Protein AF-A0A3C2DYD4-F1 (afdb_monomer_lite)

pLDDT: mean 78.34, std 12.44, range [38.0, 91.38]

Sequence (133 aa):
DHPLFLRLALRGGIAKLNHLLCLGPAGDPNRLTTNKVQVMHDTTLALARLLQQNPELPRRYHRAVTRTIADRANKWARRELGRVSPLDPCFLVNAMAKLPGLCLSPEFLGRRCRIFLENAQVRLVQDQSPSPG

Secondary structure (DSSP, 8-state):
-HHHHHHHHHHSPPPP---------TT-TT-TTT-HHHHHHHHHHHHHHHHHH-TTS-HHHHHHHHHHHHHHHHHHHHHHS----TTSHHHHHHHHHHSTT----HHHHHHHGGGGGTTS--------PPP--

Structure (mmCIF, N/CA/C/O backbone):
data_AF-A0A3C2DYD4-F1
#
_entry.id   AF-A0A3C2DYD4-F1
#
loop_
_atom_site.group_PDB
_atom_site.id
_atom_site.type_symbol
_atom_site.label_atom_id
_atom_site.label_alt_id
_atom_site.label_comp_id
_atom_site.label_asym_id
_atom_site.label_entity_id
_atom_site.label_seq_id
_atom_site.pdbx_PDB_ins_code
_atom_site.Cartn_x
_atom_site.Cartn_y
_atom_site.Cartn_z
_atom_site.occupancy
_atom_site.B_iso_or_equiv
_atom_site.auth_seq_id
_atom_site.auth_comp_id
_atom_site.auth_asym_id
_atom_site.auth_atom_id
_atom_site.pdbx_PDB_model_num
ATOM 1 N N . ASP A 1 1 ? -13.159 -3.720 -9.840 1.00 51.94 1 ASP A N 1
ATOM 2 C CA . ASP A 1 1 ? -13.446 -4.876 -8.950 1.00 51.94 1 ASP A CA 1
ATOM 3 C C . ASP A 1 1 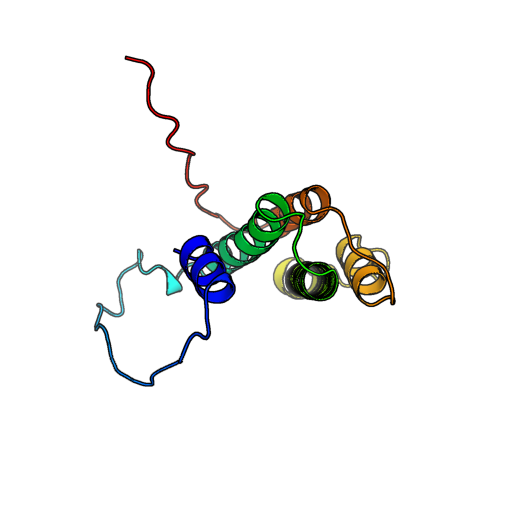? -12.806 -4.823 -7.566 1.00 51.94 1 ASP A C 1
ATOM 5 O O . ASP A 1 1 ? -13.502 -5.040 -6.586 1.00 51.94 1 ASP A O 1
ATOM 9 N N . HIS A 1 2 ? -11.521 -4.488 -7.425 1.00 57.66 2 HIS A N 1
ATOM 10 C CA . HIS A 1 2 ? -10.847 -4.372 -6.117 1.00 57.66 2 HIS A CA 1
ATOM 11 C C . HIS A 1 2 ? -11.588 -3.588 -5.010 1.00 57.66 2 HIS A C 1
ATOM 13 O O . HIS A 1 2 ? -11.633 -4.081 -3.880 1.00 57.66 2 HIS A O 1
ATOM 19 N N . PRO A 1 3 ? -12.216 -2.424 -5.278 1.00 62.38 3 PRO A N 1
ATOM 20 C CA . PRO A 1 3 ? -12.983 -1.719 -4.249 1.00 62.38 3 PRO A CA 1
ATOM 21 C C . PRO A 1 3 ? -14.252 -2.465 -3.793 1.00 62.38 3 PRO A C 1
ATOM 23 O O . PRO A 1 3 ? -14.700 -2.244 -2.670 1.00 62.38 3 PRO A O 1
ATOM 26 N N . LEU A 1 4 ? -14.818 -3.372 -4.601 1.00 68.38 4 LEU A N 1
ATOM 27 C CA . LEU A 1 4 ? -16.020 -4.134 -4.238 1.00 68.38 4 LEU A CA 1
ATOM 28 C C . LEU A 1 4 ? -15.716 -5.173 -3.151 1.00 68.38 4 LEU A C 1
ATOM 30 O O . LEU A 1 4 ? -16.409 -5.217 -2.138 1.00 68.38 4 LEU A O 1
ATOM 34 N N . PHE A 1 5 ? -14.647 -5.958 -3.316 1.00 74.62 5 PHE A N 1
ATOM 35 C CA . PHE A 1 5 ? -14.255 -6.976 -2.333 1.00 74.62 5 PHE A CA 1
ATOM 36 C C . PHE A 1 5 ? -13.919 -6.374 -0.970 1.00 74.62 5 PHE A C 1
ATOM 38 O O . PHE A 1 5 ? -14.283 -6.937 0.057 1.00 74.62 5 PHE A O 1
ATOM 45 N N . LEU A 1 6 ? -13.268 -5.208 -0.948 1.00 75.75 6 LEU A N 1
ATOM 46 C CA . LEU A 1 6 ? -12.948 -4.514 0.300 1.00 75.75 6 LEU A CA 1
ATOM 47 C C . LEU A 1 6 ? -14.211 -4.025 1.019 1.00 75.75 6 LEU A C 1
ATOM 49 O O . LEU A 1 6 ? -14.324 -4.186 2.231 1.00 75.75 6 LEU A O 1
ATOM 53 N N . ARG A 1 7 ? -15.190 -3.490 0.280 1.00 76.44 7 ARG A N 1
ATOM 54 C CA . ARG A 1 7 ? -16.484 -3.085 0.851 1.00 76.44 7 ARG A CA 1
ATOM 55 C C . ARG A 1 7 ? -17.294 -4.281 1.352 1.00 76.44 7 ARG A C 1
ATOM 57 O O . ARG A 1 7 ? -17.941 -4.176 2.389 1.00 76.44 7 ARG A O 1
ATOM 64 N N . LEU A 1 8 ? -17.240 -5.414 0.651 1.00 78.62 8 LEU A N 1
ATOM 65 C CA . LEU A 1 8 ? -17.865 -6.662 1.100 1.00 78.62 8 LEU A CA 1
ATOM 66 C C . LEU A 1 8 ? -17.192 -7.207 2.366 1.00 78.62 8 LEU A C 1
ATOM 68 O O . LEU A 1 8 ? -17.893 -7.601 3.292 1.00 78.62 8 LEU A O 1
ATOM 72 N N . ALA A 1 9 ? -15.861 -7.141 2.456 1.00 80.12 9 ALA A N 1
ATOM 73 C CA . ALA A 1 9 ? -15.109 -7.563 3.640 1.00 80.12 9 ALA A CA 1
ATOM 74 C C . ALA A 1 9 ? -15.439 -6.730 4.890 1.00 80.12 9 ALA A C 1
ATOM 76 O O . ALA A 1 9 ? -15.362 -7.235 6.006 1.00 80.12 9 ALA A O 1
ATOM 77 N N . LEU A 1 10 ? -15.821 -5.459 4.721 1.00 79.38 10 LEU A N 1
ATOM 78 C CA . LEU A 1 10 ? -16.310 -4.634 5.830 1.00 79.38 10 LEU A CA 1
ATOM 79 C C . LEU A 1 10 ? -17.702 -5.057 6.321 1.00 79.38 10 LEU A C 1
ATOM 81 O O . LEU A 1 10 ? -18.043 -4.784 7.468 1.00 79.38 10 LEU A O 1
ATOM 85 N N . ARG A 1 11 ? -18.504 -5.712 5.473 1.00 81.94 11 ARG A N 1
ATOM 86 C CA . ARG A 1 11 ? -19.870 -6.150 5.800 1.00 81.94 11 ARG A CA 1
ATOM 87 C C . ARG A 1 11 ? -19.946 -7.573 6.354 1.00 81.94 11 ARG A C 1
ATOM 89 O O . ARG A 1 11 ? -20.969 -7.927 6.929 1.00 81.94 11 ARG A O 1
ATOM 96 N N . GLY A 1 12 ? -18.904 -8.385 6.194 1.00 79.00 12 GLY A N 1
ATOM 97 C CA . GLY A 1 12 ? -18.897 -9.761 6.683 1.00 79.00 12 GLY A CA 1
ATOM 98 C C . GLY A 1 12 ? -17.646 -10.545 6.293 1.00 79.00 12 GLY A C 1
ATOM 99 O O . GLY A 1 12 ? -16.758 -10.047 5.602 1.00 79.00 12 GLY A O 1
ATOM 100 N N . GLY A 1 13 ? -17.575 -11.795 6.752 1.00 75.00 13 GLY A N 1
ATOM 101 C CA . GLY A 1 13 ? -16.487 -12.707 6.405 1.00 75.00 13 GLY A CA 1
ATOM 102 C C . GLY A 1 13 ? -16.548 -13.131 4.938 1.00 75.00 13 GLY A C 1
ATOM 103 O O . GLY A 1 13 ? -17.613 -13.460 4.422 1.00 75.00 13 GLY A O 1
ATOM 104 N N . ILE A 1 14 ? -15.396 -13.155 4.269 1.00 79.12 14 ILE A N 1
ATOM 105 C CA . ILE A 1 14 ? -15.265 -13.689 2.910 1.00 79.12 14 ILE A CA 1
ATOM 106 C C . ILE A 1 14 ? -14.659 -15.088 3.007 1.00 79.12 14 ILE A C 1
ATOM 108 O O . ILE A 1 14 ? -13.535 -15.247 3.483 1.00 79.12 14 ILE A O 1
ATOM 112 N N . ALA A 1 15 ? -15.387 -16.097 2.529 1.00 77.50 15 ALA A N 1
ATOM 113 C CA . ALA A 1 15 ? -14.865 -17.449 2.378 1.00 77.50 15 ALA A CA 1
ATOM 114 C C . ALA A 1 15 ? -14.164 -17.594 1.020 1.00 77.50 15 ALA A C 1
ATOM 116 O O . ALA A 1 15 ? -14.702 -17.206 -0.018 1.00 77.50 15 ALA A O 1
ATOM 117 N N . LYS A 1 16 ? -12.961 -18.174 1.017 1.00 78.00 16 LYS A N 1
ATOM 118 C CA . LYS A 1 16 ? -12.265 -18.559 -0.213 1.00 78.00 16 LYS A CA 1
ATOM 119 C C . LYS A 1 16 ? -12.595 -20.016 -0.525 1.00 78.00 16 LYS A C 1
ATOM 121 O O . LYS A 1 16 ? -12.256 -20.896 0.258 1.00 78.00 16 LYS A O 1
ATOM 126 N N . LEU A 1 17 ? -13.213 -20.258 -1.676 1.00 79.19 17 LEU A N 1
ATOM 127 C CA . LEU A 1 17 ? -13.516 -21.599 -2.170 1.00 79.19 17 LEU A CA 1
ATOM 128 C C . LEU A 1 17 ? -12.551 -21.961 -3.304 1.00 79.19 17 LEU A C 1
ATOM 130 O O . LEU A 1 17 ? -12.283 -21.138 -4.178 1.00 79.19 17 LEU A O 1
ATOM 134 N N . ASN A 1 18 ? -12.035 -23.191 -3.305 1.00 75.50 18 ASN A N 1
ATOM 135 C CA . ASN A 1 18 ? -11.158 -23.704 -4.363 1.00 75.50 18 ASN A CA 1
ATOM 136 C C . ASN A 1 18 ? -11.990 -24.328 -5.495 1.00 75.50 18 ASN A C 1
ATOM 138 O O . ASN A 1 18 ? -11.819 -25.498 -5.827 1.00 75.50 18 ASN A O 1
ATOM 142 N N . HIS A 1 19 ? -12.916 -23.559 -6.065 1.00 80.19 19 HIS A N 1
ATOM 143 C CA . HIS A 1 19 ? -13.705 -23.997 -7.214 1.00 80.19 19 HIS A CA 1
ATOM 144 C C . HIS A 1 19 ? -13.253 -23.272 -8.478 1.00 80.19 19 HIS A C 1
ATOM 146 O O . HIS A 1 19 ? -12.981 -22.071 -8.462 1.00 80.19 19 HIS A O 1
ATOM 152 N N . LEU A 1 20 ? -13.166 -24.016 -9.581 1.00 78.12 20 LEU A N 1
ATOM 153 C CA . LEU A 1 20 ? -12.921 -23.449 -10.899 1.00 78.12 20 LEU A CA 1
ATOM 154 C C . LEU A 1 20 ? -14.189 -22.707 -11.341 1.00 78.12 20 LEU A C 1
ATOM 156 O O . LEU A 1 20 ? -15.195 -23.337 -11.647 1.00 78.12 20 LEU A O 1
ATOM 160 N N . LEU A 1 21 ? -14.147 -21.375 -11.331 1.00 77.50 21 LEU A N 1
ATOM 161 C CA . LEU A 1 21 ? -15.308 -20.537 -11.660 1.00 77.50 21 LEU A CA 1
ATOM 162 C C . LEU A 1 21 ? -15.376 -20.173 -13.145 1.00 77.50 21 LEU A C 1
ATOM 164 O O . LEU A 1 21 ? -16.464 -20.035 -13.694 1.00 77.50 21 LEU A O 1
ATOM 168 N N . CYS A 1 22 ? -14.229 -20.000 -13.802 1.00 71.50 22 CYS A N 1
ATOM 169 C CA . CYS A 1 22 ? -14.174 -19.677 -15.222 1.00 71.50 22 CYS A CA 1
ATOM 170 C C . CYS A 1 22 ? -12.892 -20.200 -15.877 1.00 71.50 22 CYS A C 1
ATOM 172 O O . CYS A 1 22 ? -11.834 -20.294 -15.250 1.00 71.50 22 CYS A O 1
ATOM 174 N N . LEU A 1 23 ? -13.001 -20.517 -17.166 1.00 76.06 23 LEU A N 1
ATOM 175 C CA . LEU A 1 23 ? -11.885 -20.807 -18.058 1.00 76.06 23 LEU A CA 1
ATOM 176 C C . LEU A 1 23 ? -11.802 -19.673 -19.077 1.00 76.06 23 LEU A C 1
ATOM 178 O O . LEU A 1 23 ? -12.817 -19.244 -19.617 1.00 76.06 23 LEU A O 1
ATOM 182 N N . GLY A 1 24 ? -10.595 -19.179 -19.329 1.00 70.50 24 GLY A N 1
ATOM 183 C CA . GLY A 1 24 ? -10.349 -18.159 -20.345 1.00 70.50 24 GLY A CA 1
ATOM 184 C C . GLY A 1 24 ? -9.129 -18.523 -21.185 1.00 70.50 24 GLY A C 1
ATOM 185 O O . GLY A 1 24 ? -8.227 -19.186 -20.659 1.00 70.50 24 GLY A O 1
ATOM 186 N N . PRO A 1 25 ? -9.067 -18.088 -22.454 1.00 75.81 25 PRO A N 1
ATOM 187 C CA . PRO A 1 25 ? -7.967 -18.408 -23.360 1.00 75.81 25 PRO A CA 1
ATOM 188 C C . PRO A 1 25 ? -6.618 -17.957 -22.781 1.00 75.81 25 PRO A C 1
ATOM 190 O O . PRO A 1 25 ? -6.495 -16.877 -22.201 1.00 75.81 25 PRO A O 1
ATOM 193 N N . ALA A 1 26 ? -5.598 -18.812 -22.901 1.00 69.88 26 ALA A N 1
ATOM 194 C CA . ALA A 1 26 ? -4.283 -18.579 -22.297 1.00 69.88 26 ALA A CA 1
ATOM 195 C C . ALA A 1 26 ? -3.513 -17.418 -22.953 1.00 69.88 26 ALA A C 1
ATOM 197 O O . ALA A 1 26 ? -2.705 -16.777 -22.289 1.00 69.88 26 ALA A O 1
ATOM 198 N N . GLY A 1 27 ? -3.783 -17.151 -24.235 1.00 71.50 27 GLY A N 1
ATOM 199 C CA . GLY A 1 27 ? -3.080 -16.162 -25.051 1.00 71.50 27 GLY A CA 1
ATOM 200 C C . GLY A 1 27 ? -3.771 -14.807 -25.181 1.00 71.50 27 GLY A C 1
ATOM 201 O O . GLY A 1 27 ? -3.384 -14.048 -26.058 1.00 71.50 27 GLY A O 1
ATOM 202 N N . ASP A 1 28 ? -4.794 -14.499 -24.377 1.00 69.25 28 ASP A N 1
ATOM 203 C CA . ASP A 1 28 ? -5.474 -13.203 -24.478 1.00 69.25 28 ASP A CA 1
ATOM 204 C C . ASP A 1 28 ? -4.570 -12.068 -23.945 1.00 69.25 28 ASP A C 1
ATOM 206 O O . ASP A 1 28 ? -4.309 -12.006 -22.734 1.00 69.25 28 ASP A O 1
ATOM 210 N N . PRO A 1 29 ? -4.091 -11.150 -24.810 1.00 64.31 29 PRO A N 1
ATOM 211 C CA . PRO A 1 29 ? -3.242 -10.037 -24.391 1.00 64.31 29 PRO A CA 1
ATOM 212 C C . PRO A 1 29 ? -3.981 -9.042 -23.482 1.00 64.31 29 PRO A C 1
ATOM 214 O O . PRO A 1 29 ? -3.337 -8.281 -22.760 1.00 64.31 29 PRO A O 1
ATOM 217 N N . ASN A 1 30 ? -5.320 -9.061 -23.467 1.00 64.81 30 ASN A N 1
ATOM 218 C CA . ASN A 1 30 ? -6.151 -8.233 -22.593 1.00 64.81 30 ASN A CA 1
ATOM 219 C C . ASN A 1 30 ? -6.491 -8.906 -21.258 1.00 64.81 30 ASN A C 1
ATOM 221 O O . ASN A 1 30 ? -7.217 -8.328 -20.444 1.00 64.81 30 ASN A O 1
ATOM 225 N N . ARG A 1 31 ? -5.959 -10.104 -20.986 1.00 67.44 31 ARG A N 1
ATOM 226 C CA . ARG A 1 31 ? -6.180 -10.783 -19.710 1.00 67.44 31 ARG A CA 1
ATOM 227 C C . ARG A 1 31 ? -5.666 -9.910 -18.562 1.00 67.44 31 ARG A C 1
ATOM 229 O O . ARG A 1 31 ? -4.484 -9.582 -18.480 1.00 67.44 31 ARG A O 1
ATOM 236 N N . LEU A 1 32 ? -6.557 -9.577 -17.628 1.00 62.81 32 LEU A N 1
ATOM 237 C CA . LEU A 1 32 ? -6.270 -8.705 -16.478 1.00 62.81 32 LEU A CA 1
ATOM 238 C C . LEU A 1 32 ? -5.063 -9.170 -15.646 1.00 62.81 32 LEU A C 1
ATOM 240 O O . LEU A 1 32 ? -4.341 -8.351 -15.087 1.00 62.81 32 LEU A O 1
ATOM 244 N N . THR A 1 33 ? -4.806 -10.480 -15.584 1.00 65.06 33 THR A N 1
ATOM 245 C CA . THR A 1 33 ? -3.655 -11.044 -14.860 1.00 65.06 33 THR A CA 1
ATOM 246 C C . THR A 1 33 ? -2.309 -10.804 -15.549 1.00 65.06 33 THR A C 1
ATOM 248 O O . THR A 1 33 ? -1.271 -10.989 -14.914 1.00 65.06 33 THR A O 1
ATOM 251 N N . THR A 1 34 ? -2.302 -10.430 -16.832 1.00 68.00 34 THR A N 1
ATOM 252 C CA . THR A 1 34 ? -1.080 -10.219 -17.622 1.00 68.00 34 THR A CA 1
ATOM 253 C C . THR A 1 34 ? -0.399 -8.904 -17.240 1.00 68.00 34 THR A C 1
ATOM 255 O O . THR A 1 34 ? 0.823 -8.872 -17.098 1.00 68.00 34 THR A O 1
ATOM 258 N N . ASN A 1 35 ? -1.164 -7.844 -16.943 1.00 76.31 35 ASN A N 1
ATOM 259 C CA . ASN A 1 35 ? -0.611 -6.578 -16.452 1.00 76.31 35 ASN A CA 1
ATOM 260 C C . ASN A 1 35 ? -0.509 -6.560 -14.916 1.00 76.31 35 ASN A C 1
ATOM 262 O O . ASN A 1 35 ? -1.264 -5.884 -14.213 1.00 76.31 35 ASN A O 1
ATOM 266 N N . LYS A 1 36 ? 0.460 -7.317 -14.385 1.00 77.88 36 LYS A N 1
ATOM 267 C CA . LYS A 1 36 ? 0.723 -7.412 -12.936 1.00 77.88 36 LYS A CA 1
ATOM 268 C C . LYS A 1 36 ? 0.948 -6.047 -12.278 1.00 77.88 36 LYS A C 1
ATOM 270 O O . LYS A 1 36 ? 0.600 -5.878 -11.110 1.00 77.88 36 LYS A O 1
ATOM 275 N N . VAL A 1 37 ? 1.505 -5.084 -13.014 1.00 81.19 37 VAL A N 1
ATOM 276 C CA . VAL A 1 37 ? 1.780 -3.739 -12.493 1.00 81.19 37 VAL A CA 1
ATOM 277 C C . VAL A 1 37 ? 0.492 -2.967 -12.268 1.00 81.19 37 VAL A C 1
ATOM 279 O O . VAL A 1 37 ? 0.284 -2.428 -11.183 1.00 81.19 37 VAL A O 1
ATOM 282 N N . GLN A 1 38 ? -0.413 -2.994 -13.247 1.00 79.12 38 GLN A N 1
ATOM 283 C CA . GLN A 1 38 ? -1.732 -2.385 -13.120 1.00 79.12 38 GLN A CA 1
ATOM 284 C C . GLN A 1 38 ? -2.526 -3.006 -11.965 1.00 79.12 38 GLN A C 1
ATOM 286 O O . GLN A 1 38 ? -3.078 -2.281 -11.142 1.00 79.12 38 GLN A O 1
ATOM 291 N N . VAL A 1 39 ? -2.491 -4.335 -11.811 1.00 82.12 39 VAL A N 1
ATOM 292 C CA . VAL A 1 39 ? -3.120 -5.004 -10.659 1.00 82.12 39 VAL A CA 1
ATOM 293 C C . VAL A 1 39 ? -2.510 -4.524 -9.336 1.00 82.12 39 VAL A C 1
ATOM 295 O O . VAL A 1 39 ? -3.237 -4.208 -8.391 1.00 82.12 39 VAL A O 1
ATOM 298 N N . MET A 1 40 ? -1.182 -4.427 -9.241 1.00 84.00 40 MET A N 1
ATOM 299 C CA . MET A 1 40 ? -0.515 -3.953 -8.024 1.00 84.00 40 MET A CA 1
ATOM 300 C C . MET A 1 40 ? -0.885 -2.501 -7.699 1.00 84.00 40 MET A C 1
ATOM 302 O O . MET A 1 40 ? -1.211 -2.199 -6.549 1.00 84.00 40 MET A O 1
ATOM 306 N N . HIS A 1 41 ? -0.885 -1.624 -8.703 1.00 86.06 41 HIS A N 1
ATOM 307 C CA . HIS A 1 41 ? -1.297 -0.231 -8.569 1.00 86.06 41 HIS A CA 1
ATOM 308 C C . HIS A 1 41 ? -2.750 -0.131 -8.086 1.00 86.06 41 HIS A C 1
ATOM 310 O O . HIS A 1 41 ? -3.009 0.437 -7.022 1.00 86.06 41 HIS A O 1
ATOM 316 N N . ASP A 1 42 ? -3.686 -0.752 -8.804 1.00 84.44 42 ASP A N 1
ATOM 317 C CA . ASP A 1 42 ? -5.123 -0.610 -8.559 1.00 84.44 42 ASP A CA 1
ATOM 318 C C . ASP A 1 42 ? -5.538 -1.226 -7.219 1.00 84.44 42 ASP A C 1
ATOM 320 O O . ASP A 1 42 ? -6.323 -0.633 -6.474 1.00 84.44 42 ASP A O 1
ATOM 324 N N . THR A 1 43 ? -4.971 -2.386 -6.859 1.00 85.44 43 THR A N 1
ATOM 325 C CA . THR A 1 43 ? -5.205 -3.002 -5.540 1.00 85.44 43 THR A CA 1
ATOM 326 C C . THR A 1 43 ? -4.728 -2.102 -4.404 1.00 85.44 43 THR A C 1
ATOM 328 O O . THR A 1 43 ? -5.377 -2.018 -3.363 1.00 85.44 43 THR A O 1
ATOM 331 N N . THR A 1 44 ? -3.583 -1.442 -4.580 1.00 89.31 44 THR A N 1
ATOM 332 C CA . THR A 1 44 ? -2.953 -0.628 -3.535 1.00 89.31 44 THR A CA 1
ATOM 333 C C . THR A 1 44 ? -3.659 0.720 -3.402 1.00 89.31 44 THR A C 1
ATOM 335 O O . THR A 1 44 ? -3.938 1.157 -2.284 1.00 89.31 44 THR A O 1
ATOM 338 N N . LEU A 1 45 ? -4.058 1.325 -4.523 1.00 86.88 45 LEU A N 1
ATOM 339 C CA . LEU A 1 45 ? -4.877 2.535 -4.544 1.00 86.88 45 LEU A CA 1
ATOM 340 C C . LEU A 1 45 ? -6.263 2.295 -3.927 1.00 86.88 45 LEU A C 1
ATOM 342 O O . LEU A 1 45 ? -6.757 3.141 -3.180 1.00 86.88 45 LEU A O 1
ATOM 346 N N . ALA A 1 46 ? -6.875 1.134 -4.179 1.00 88.06 46 ALA A N 1
ATOM 347 C CA . ALA A 1 46 ? -8.157 0.772 -3.576 1.00 88.06 46 ALA A CA 1
ATOM 348 C C . ALA A 1 46 ? -8.090 0.722 -2.038 1.00 88.06 46 ALA A C 1
ATOM 350 O O . ALA A 1 46 ? -9.035 1.151 -1.379 1.00 88.06 46 ALA A O 1
ATOM 351 N N . LEU A 1 47 ? -6.970 0.274 -1.456 1.00 88.56 47 LEU A N 1
ATOM 352 C CA . LEU A 1 47 ? -6.769 0.294 -0.002 1.00 88.56 47 LEU A CA 1
ATOM 353 C C . LEU A 1 47 ? -6.683 1.722 0.554 1.00 88.56 47 LEU A C 1
ATOM 355 O O . LEU A 1 47 ? -7.259 2.002 1.603 1.00 88.56 47 LEU A O 1
ATOM 359 N N . ALA A 1 48 ? -5.998 2.635 -0.143 1.00 88.31 48 ALA A N 1
ATOM 360 C CA . ALA A 1 48 ? -5.943 4.040 0.265 1.00 88.31 48 ALA A CA 1
ATOM 361 C C . ALA A 1 48 ? -7.339 4.687 0.217 1.00 88.31 48 ALA A C 1
ATOM 363 O O . ALA A 1 48 ? -7.754 5.338 1.177 1.00 88.31 48 ALA A O 1
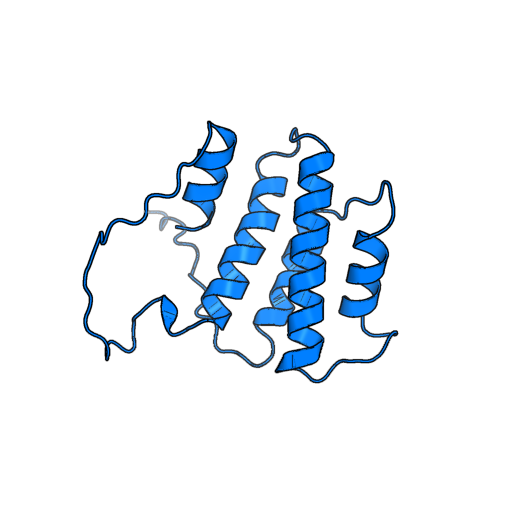ATOM 364 N N . ARG A 1 49 ? -8.090 4.437 -0.866 1.00 87.31 49 ARG A N 1
ATOM 365 C CA . ARG A 1 49 ? -9.471 4.918 -1.038 1.00 87.31 49 ARG A CA 1
ATOM 366 C C . ARG A 1 49 ? -10.425 4.348 0.014 1.00 87.31 49 ARG A C 1
ATOM 368 O O . ARG A 1 49 ? -11.294 5.073 0.481 1.00 87.31 49 ARG A O 1
ATOM 375 N N . LEU A 1 50 ? -10.237 3.096 0.439 1.00 87.00 50 LEU A N 1
ATOM 376 C CA . LEU A 1 50 ? -11.033 2.491 1.512 1.00 87.00 50 LEU A CA 1
ATOM 377 C C . LEU A 1 50 ? -10.954 3.312 2.806 1.00 87.00 50 LEU A C 1
ATOM 379 O O . LEU A 1 50 ? -11.987 3.586 3.410 1.00 87.00 50 LEU A O 1
ATOM 383 N N . LEU A 1 51 ? -9.748 3.733 3.205 1.00 87.81 51 LEU A N 1
ATOM 384 C CA . LEU A 1 51 ? -9.564 4.565 4.398 1.00 87.81 51 LEU A CA 1
ATOM 385 C C . LEU A 1 51 ? -10.113 5.985 4.219 1.00 87.81 51 LEU A C 1
ATOM 387 O O . LEU A 1 51 ? -10.582 6.568 5.188 1.00 87.81 51 LEU A O 1
ATOM 391 N N . GLN A 1 52 ? -10.047 6.548 3.006 1.00 87.25 52 GLN A N 1
ATOM 392 C CA . GLN A 1 52 ? -10.650 7.857 2.709 1.00 87.25 52 GLN A CA 1
ATOM 393 C C . GLN A 1 52 ? -12.173 7.821 2.843 1.00 87.25 52 GLN A C 1
ATOM 395 O O . GLN A 1 52 ? -12.765 8.764 3.349 1.00 87.25 52 GLN A O 1
ATOM 400 N N . GLN A 1 53 ? -12.795 6.736 2.381 1.00 87.88 53 GLN A N 1
ATOM 401 C CA . GLN A 1 53 ? -14.249 6.581 2.367 1.00 87.88 53 GLN A CA 1
ATOM 402 C C . GLN A 1 53 ? -14.834 6.151 3.717 1.00 87.88 53 GLN A C 1
ATOM 404 O O . GLN A 1 53 ? -16.039 6.264 3.892 1.00 87.88 53 GLN A O 1
ATOM 409 N N . ASN A 1 54 ? -14.010 5.631 4.633 1.00 86.88 54 ASN A N 1
ATOM 410 C CA . ASN A 1 54 ? -14.451 5.115 5.932 1.00 86.88 54 ASN A CA 1
ATOM 411 C C . ASN A 1 54 ? -13.488 5.601 7.040 1.00 86.88 54 ASN A C 1
ATOM 413 O O . ASN A 1 54 ? -12.732 4.795 7.600 1.00 86.88 54 ASN A O 1
ATOM 417 N N . PRO A 1 55 ? -13.421 6.919 7.317 1.00 85.62 55 PRO A N 1
ATOM 418 C CA . PRO A 1 55 ? -12.520 7.485 8.328 1.00 85.62 55 PRO A CA 1
ATOM 419 C C . PRO A 1 55 ? -12.807 6.993 9.758 1.00 85.62 55 PRO A C 1
ATOM 421 O O . PRO A 1 55 ? -11.932 7.058 10.620 1.00 85.62 55 PRO A O 1
ATOM 424 N N . GLU A 1 56 ? -14.012 6.489 10.010 1.00 87.81 56 GLU A N 1
ATOM 425 C CA . GLU A 1 56 ? -14.461 5.905 11.275 1.00 87.81 56 GLU A CA 1
ATOM 426 C C . GLU A 1 56 ? -13.907 4.496 11.546 1.00 87.81 56 GLU A C 1
ATOM 428 O O . GLU A 1 56 ? -14.129 3.936 12.625 1.00 87.81 56 GLU A O 1
ATOM 433 N N . LEU A 1 57 ? -13.179 3.901 10.593 1.00 87.56 57 LEU A N 1
ATOM 434 C CA . LEU A 1 57 ? -12.615 2.569 10.773 1.00 87.56 57 LEU A CA 1
ATOM 435 C C . LEU A 1 57 ? -11.669 2.511 11.986 1.00 87.56 57 LEU A C 1
ATOM 437 O O . LEU A 1 57 ? -10.838 3.396 12.204 1.00 87.56 57 LEU A O 1
ATOM 441 N N . PRO A 1 58 ? -11.694 1.403 12.753 1.00 88.75 58 PRO A N 1
ATOM 442 C CA . PRO A 1 58 ? -10.761 1.202 13.850 1.00 88.75 58 PRO A CA 1
ATOM 443 C C . PRO A 1 58 ? -9.299 1.407 13.427 1.00 88.75 58 PRO A C 1
ATOM 445 O O . PRO A 1 58 ? -8.849 0.861 12.415 1.00 88.75 58 PRO A O 1
ATOM 448 N N . ARG A 1 59 ? -8.511 2.103 14.263 1.00 86.38 59 ARG A N 1
ATOM 449 C CA . ARG A 1 59 ? -7.087 2.425 14.003 1.00 86.38 59 ARG A CA 1
ATOM 450 C C . ARG A 1 59 ? -6.233 1.222 13.586 1.00 86.38 59 ARG A C 1
ATOM 452 O O . ARG A 1 59 ? -5.267 1.377 12.842 1.00 86.38 59 ARG A O 1
ATOM 459 N N . ARG A 1 60 ? -6.588 0.008 14.026 1.00 87.62 60 ARG A N 1
ATOM 460 C CA . ARG A 1 60 ? -5.920 -1.236 13.602 1.00 87.62 60 ARG A CA 1
ATOM 461 C C . ARG A 1 60 ? -5.939 -1.433 12.080 1.00 87.62 60 ARG A C 1
ATOM 463 O O . ARG A 1 60 ? -4.934 -1.875 11.529 1.00 87.62 60 ARG A O 1
ATOM 470 N N . TYR A 1 61 ? -7.025 -1.057 11.402 1.00 87.06 61 TYR A N 1
ATOM 471 C CA . TYR A 1 61 ? -7.148 -1.159 9.947 1.00 87.06 61 TYR A CA 1
ATOM 472 C C . TYR A 1 61 ? -6.356 -0.068 9.235 1.00 87.06 61 TYR A C 1
ATOM 474 O O . TYR A 1 61 ? -5.631 -0.378 8.293 1.00 87.06 61 TYR A O 1
ATOM 482 N N . HIS A 1 62 ? -6.386 1.169 9.742 1.00 88.62 62 HIS A N 1
ATOM 483 C CA . HIS A 1 62 ? -5.521 2.244 9.241 1.00 88.62 62 HIS A CA 1
ATOM 484 C C . HIS A 1 62 ? -4.047 1.835 9.285 1.00 88.62 62 HIS A C 1
ATOM 486 O O . HIS A 1 62 ? -3.323 1.987 8.299 1.00 88.62 62 HIS A O 1
ATOM 492 N N . ARG A 1 63 ? -3.610 1.240 10.399 1.00 88.25 63 ARG A N 1
ATOM 493 C CA . ARG A 1 63 ? -2.239 0.748 10.565 1.00 88.25 63 ARG A CA 1
ATOM 494 C C . ARG A 1 63 ? -1.915 -0.406 9.619 1.00 88.25 63 ARG A C 1
ATOM 496 O O . ARG A 1 63 ? -0.842 -0.410 9.018 1.00 88.25 63 ARG A O 1
ATOM 503 N N . ALA A 1 64 ? -2.818 -1.377 9.483 1.00 89.06 64 ALA A N 1
ATOM 504 C CA . ALA A 1 64 ? -2.635 -2.507 8.575 1.00 89.06 64 ALA A CA 1
ATOM 505 C C . ALA A 1 64 ? -2.482 -2.028 7.124 1.00 89.06 64 ALA A C 1
ATOM 507 O O . ALA A 1 64 ? -1.485 -2.346 6.480 1.00 89.06 64 ALA A O 1
ATOM 508 N N . VAL A 1 65 ? -3.400 -1.179 6.654 1.00 89.75 65 VAL A N 1
ATOM 509 C CA . VAL A 1 65 ? -3.360 -0.598 5.306 1.00 89.75 65 VAL A CA 1
ATOM 510 C C . VAL A 1 65 ? -2.101 0.244 5.096 1.00 89.75 65 VAL A C 1
ATOM 512 O O . VAL A 1 65 ? -1.412 0.054 4.096 1.00 89.75 65 VAL A O 1
ATOM 515 N N . THR A 1 66 ? -1.745 1.109 6.052 1.00 90.50 66 THR A N 1
ATOM 516 C CA . THR A 1 66 ? -0.519 1.928 5.996 1.00 90.50 66 THR A CA 1
ATOM 517 C C . THR A 1 66 ? 0.716 1.050 5.787 1.00 90.50 66 THR A C 1
ATOM 519 O O . THR A 1 66 ? 1.520 1.305 4.891 1.00 90.50 66 THR A O 1
ATOM 522 N N . ARG A 1 67 ? 0.844 -0.027 6.573 1.00 90.94 67 ARG A N 1
ATOM 523 C CA . ARG A 1 67 ? 1.950 -0.989 6.457 1.00 90.94 67 ARG A CA 1
ATOM 524 C C . ARG A 1 67 ? 1.950 -1.711 5.120 1.00 90.94 67 ARG A C 1
ATOM 526 O O . ARG A 1 67 ? 3.004 -1.843 4.510 1.00 90.94 67 ARG A O 1
ATOM 533 N N . THR A 1 68 ? 0.788 -2.165 4.657 1.00 91.25 68 THR A N 1
ATOM 534 C CA . THR A 1 68 ? 0.671 -2.871 3.378 1.00 91.25 68 THR A CA 1
ATOM 535 C C . THR A 1 68 ? 1.071 -1.982 2.204 1.00 91.25 68 THR A C 1
ATOM 537 O O . THR A 1 68 ? 1.851 -2.420 1.360 1.00 91.25 68 THR A O 1
ATOM 540 N N . ILE A 1 69 ? 0.584 -0.740 2.151 1.00 91.19 69 ILE A N 1
ATOM 541 C CA . ILE A 1 69 ? 0.916 0.200 1.071 1.00 91.19 69 ILE A CA 1
ATOM 542 C C . ILE A 1 69 ? 2.413 0.534 1.099 1.00 91.19 69 ILE A C 1
ATOM 544 O O . ILE A 1 69 ? 3.073 0.455 0.063 1.00 91.19 69 ILE A O 1
ATOM 548 N N . ALA A 1 70 ? 2.966 0.844 2.275 1.00 90.81 70 ALA A N 1
ATOM 549 C CA . ALA A 1 70 ? 4.376 1.200 2.410 1.00 90.81 70 ALA A CA 1
ATOM 550 C C . ALA A 1 70 ? 5.322 0.033 2.064 1.00 90.81 70 ALA A C 1
ATOM 552 O O . ALA A 1 70 ? 6.316 0.234 1.364 1.00 90.81 70 ALA A O 1
ATOM 553 N N . ASP A 1 71 ? 4.995 -1.195 2.480 1.00 91.38 71 ASP A N 1
ATOM 554 C CA . ASP A 1 71 ? 5.787 -2.384 2.149 1.00 91.38 71 ASP A CA 1
ATOM 555 C C . ASP A 1 71 ? 5.759 -2.683 0.644 1.00 91.38 71 ASP A C 1
ATOM 557 O O . ASP A 1 71 ? 6.804 -2.960 0.052 1.00 91.38 71 ASP A O 1
ATOM 561 N N . ARG A 1 72 ? 4.589 -2.569 -0.004 1.00 91.25 72 ARG A N 1
ATOM 562 C CA . ARG A 1 72 ? 4.461 -2.749 -1.460 1.00 91.25 72 ARG A CA 1
ATOM 563 C C . ARG A 1 72 ? 5.253 -1.701 -2.233 1.00 91.25 72 ARG A C 1
ATOM 565 O O . ARG A 1 72 ? 6.012 -2.073 -3.124 1.00 91.25 72 ARG A O 1
ATOM 572 N N . ALA A 1 73 ? 5.129 -0.426 -1.862 1.00 89.19 73 ALA A N 1
ATOM 573 C CA . ALA A 1 73 ? 5.873 0.663 -2.491 1.00 89.19 73 ALA A CA 1
ATOM 574 C C . ALA A 1 73 ? 7.393 0.466 -2.348 1.00 89.19 73 ALA A C 1
ATOM 576 O O . ALA A 1 73 ? 8.125 0.558 -3.329 1.00 89.19 73 ALA A O 1
ATOM 577 N N . ASN A 1 74 ? 7.874 0.101 -1.156 1.00 90.31 74 ASN A N 1
ATOM 578 C CA . ASN A 1 74 ? 9.296 -0.166 -0.922 1.00 90.31 74 ASN A CA 1
ATOM 579 C C . ASN A 1 74 ? 9.800 -1.434 -1.638 1.00 90.31 74 ASN A C 1
ATOM 581 O O . ASN A 1 74 ? 10.945 -1.500 -2.082 1.00 90.31 74 ASN A O 1
ATOM 585 N N . LYS A 1 75 ? 8.980 -2.485 -1.750 1.00 90.25 75 LYS A N 1
ATOM 586 C CA . LYS A 1 75 ? 9.335 -3.677 -2.540 1.00 90.25 75 LYS A CA 1
ATOM 587 C C . LYS A 1 75 ? 9.431 -3.350 -4.028 1.00 90.25 75 LYS A C 1
ATOM 589 O O . LYS A 1 75 ? 10.372 -3.816 -4.660 1.00 90.25 75 LYS A O 1
ATOM 594 N N . TRP A 1 76 ? 8.507 -2.547 -4.550 1.00 88.19 76 TRP A N 1
ATOM 595 C CA . TRP A 1 76 ? 8.534 -2.077 -5.933 1.00 88.19 76 TRP A CA 1
ATOM 596 C C . TRP A 1 76 ? 9.770 -1.226 -6.218 1.00 88.19 76 TRP A C 1
ATOM 598 O O . TRP A 1 76 ? 10.542 -1.558 -7.111 1.00 88.19 76 TRP A O 1
ATOM 608 N N . ALA A 1 77 ? 10.027 -0.209 -5.389 1.00 87.38 77 ALA A N 1
ATOM 609 C CA . ALA A 1 77 ? 11.197 0.659 -5.513 1.00 87.38 77 ALA A CA 1
ATOM 610 C C . ALA A 1 77 ? 12.512 -0.140 -5.560 1.00 87.38 77 ALA A C 1
ATOM 612 O O . ALA A 1 77 ? 13.368 0.111 -6.404 1.00 87.38 77 ALA A O 1
ATOM 613 N N . ARG A 1 78 ? 12.651 -1.157 -4.700 1.00 89.62 78 ARG A N 1
ATOM 614 C CA . ARG A 1 78 ? 13.849 -2.007 -4.667 1.00 89.62 78 ARG A CA 1
ATOM 615 C C . ARG A 1 78 ? 13.973 -2.939 -5.869 1.00 89.62 78 ARG A C 1
ATOM 617 O O . ARG A 1 78 ? 15.081 -3.119 -6.357 1.00 89.62 78 ARG A O 1
ATOM 624 N N . ARG A 1 79 ? 12.876 -3.571 -6.299 1.00 87.94 79 ARG A N 1
ATOM 625 C CA . ARG A 1 79 ? 12.907 -4.618 -7.338 1.00 87.94 79 ARG A CA 1
ATOM 626 C C . ARG A 1 79 ? 12.912 -4.058 -8.753 1.00 87.94 79 ARG A C 1
ATOM 628 O O . ARG A 1 79 ? 13.678 -4.537 -9.572 1.00 87.94 79 ARG A O 1
ATOM 635 N N . GLU A 1 80 ? 12.082 -3.056 -9.011 1.00 86.38 80 GLU A N 1
ATOM 636 C CA . GLU A 1 80 ? 11.819 -2.564 -10.369 1.00 86.38 80 GLU A CA 1
ATOM 637 C C . GLU A 1 80 ? 12.598 -1.283 -10.688 1.00 86.38 80 GLU A C 1
ATOM 639 O O . GLU A 1 80 ? 12.905 -1.011 -11.844 1.00 86.38 80 GLU A O 1
ATOM 644 N N . LEU A 1 81 ? 12.933 -0.485 -9.667 1.00 82.94 81 LEU A N 1
ATOM 645 C CA . LEU A 1 81 ? 13.650 0.787 -9.835 1.00 82.94 81 LEU A CA 1
ATOM 646 C C . LEU A 1 81 ? 15.096 0.738 -9.318 1.00 82.94 81 LEU A C 1
ATOM 648 O O . LEU A 1 81 ? 15.804 1.737 -9.404 1.00 82.94 81 LEU A O 1
ATOM 652 N N . GLY A 1 82 ? 15.527 -0.382 -8.723 1.00 84.19 82 GLY A N 1
ATOM 653 C CA . GLY A 1 82 ? 16.864 -0.527 -8.135 1.00 84.19 82 GLY A CA 1
ATOM 654 C C . GLY A 1 82 ? 17.147 0.411 -6.951 1.00 84.19 82 GLY A C 1
ATOM 655 O O . GLY A 1 82 ? 18.299 0.586 -6.556 1.00 84.19 82 GLY A O 1
ATOM 656 N N . ARG A 1 83 ? 16.118 1.031 -6.357 1.00 83.75 83 ARG A N 1
ATOM 657 C CA . ARG A 1 83 ? 16.265 1.992 -5.254 1.00 83.75 83 ARG A CA 1
ATOM 658 C C . ARG A 1 83 ? 16.385 1.256 -3.924 1.00 83.75 83 ARG A C 1
ATOM 660 O O . ARG A 1 83 ? 15.394 0.970 -3.257 1.00 83.75 83 ARG A O 1
ATOM 667 N N . VAL A 1 84 ? 17.619 0.925 -3.553 1.00 81.75 84 VAL A N 1
ATOM 668 C CA . VAL A 1 84 ? 17.963 0.211 -2.305 1.00 81.75 84 VAL A CA 1
ATOM 669 C C . VAL A 1 84 ? 18.506 1.118 -1.199 1.00 81.75 84 VAL A C 1
ATOM 671 O O . VAL A 1 84 ? 18.758 0.643 -0.094 1.00 81.75 84 VAL A O 1
ATOM 674 N N . SER A 1 85 ? 18.671 2.414 -1.473 1.00 85.88 85 SER A N 1
ATOM 675 C CA . SER A 1 85 ? 19.240 3.355 -0.509 1.00 85.88 85 SER A CA 1
ATOM 676 C C . SER A 1 85 ? 18.357 3.492 0.743 1.00 85.88 85 SER A C 1
ATOM 678 O O . SER A 1 85 ? 17.144 3.664 0.614 1.00 85.88 85 SER A O 1
ATOM 680 N N . PRO A 1 86 ? 18.938 3.494 1.957 1.00 80.81 86 PRO A N 1
ATOM 681 C CA . PRO A 1 86 ? 18.197 3.756 3.191 1.00 80.81 86 PRO A CA 1
ATOM 682 C C . PRO A 1 86 ? 17.677 5.201 3.291 1.00 80.81 86 PRO A C 1
ATOM 684 O O . PRO A 1 86 ? 16.816 5.485 4.119 1.00 80.81 86 PRO A O 1
ATOM 687 N N . LEU A 1 87 ? 18.170 6.105 2.439 1.00 86.50 87 LEU A N 1
ATOM 688 C CA . LEU A 1 87 ? 17.665 7.475 2.306 1.00 86.50 87 LEU A CA 1
ATOM 689 C C . LEU A 1 87 ? 16.521 7.585 1.288 1.00 86.50 87 LEU A C 1
ATOM 691 O O . LEU A 1 87 ? 15.959 8.665 1.109 1.00 86.50 87 LEU A O 1
ATOM 695 N N . ASP A 1 88 ? 16.163 6.487 0.614 1.00 87.00 88 ASP A N 1
ATOM 696 C CA . ASP A 1 88 ? 15.053 6.498 -0.327 1.00 87.00 88 ASP A CA 1
ATOM 697 C C . ASP A 1 88 ? 13.730 6.798 0.405 1.00 87.00 88 ASP A C 1
ATOM 699 O O . ASP A 1 88 ? 13.425 6.173 1.432 1.00 87.00 88 ASP A O 1
ATOM 703 N N . PRO A 1 89 ? 12.893 7.712 -0.116 1.00 86.25 89 PRO A N 1
ATOM 704 C CA . PRO A 1 89 ? 11.624 8.052 0.513 1.00 86.25 89 PRO A CA 1
ATOM 705 C C . PRO A 1 89 ? 10.708 6.847 0.770 1.00 86.25 89 PRO A C 1
ATOM 707 O O . PRO A 1 89 ? 9.976 6.845 1.760 1.00 86.25 89 PRO A O 1
ATOM 710 N N . CYS A 1 90 ? 10.723 5.815 -0.079 1.00 86.69 90 CYS A N 1
ATOM 711 C CA . CYS A 1 90 ? 9.900 4.619 0.118 1.00 86.69 90 CYS A CA 1
ATOM 712 C C . CYS A 1 90 ? 10.455 3.719 1.217 1.00 86.69 90 CYS A C 1
ATOM 714 O O . CYS A 1 90 ? 9.676 3.126 1.969 1.00 86.69 90 CYS A O 1
ATOM 716 N N . PHE A 1 91 ? 11.780 3.658 1.357 1.00 89.19 91 PHE A N 1
ATOM 717 C CA . PHE A 1 91 ? 12.416 2.973 2.475 1.00 89.19 91 PHE A CA 1
ATOM 718 C C . PHE A 1 91 ? 12.051 3.647 3.803 1.00 89.19 91 PHE A C 1
ATOM 720 O O . PHE A 1 91 ? 11.559 2.977 4.716 1.00 89.19 91 PHE A O 1
ATOM 727 N N . LEU A 1 92 ? 12.204 4.972 3.882 1.00 88.25 92 LEU A N 1
ATOM 728 C CA . LEU A 1 92 ? 11.889 5.758 5.080 1.00 88.25 92 LEU A CA 1
ATOM 729 C C . LEU A 1 92 ? 10.410 5.649 5.463 1.00 88.25 92 LEU A C 1
ATOM 731 O O . LEU A 1 92 ? 10.084 5.377 6.617 1.00 88.25 92 LEU A O 1
ATOM 735 N N . VAL A 1 93 ? 9.500 5.781 4.495 1.00 88.06 93 VAL A N 1
ATOM 736 C CA . VAL A 1 93 ? 8.054 5.625 4.731 1.00 88.06 93 VAL A CA 1
ATOM 737 C C . VAL A 1 93 ? 7.714 4.216 5.223 1.00 88.06 93 VAL A C 1
ATOM 739 O O . VAL A 1 93 ? 6.904 4.067 6.139 1.00 88.06 93 VAL A O 1
ATOM 742 N N . ASN A 1 94 ? 8.352 3.178 4.679 1.00 91.06 94 ASN A N 1
ATOM 743 C CA . ASN A 1 94 ? 8.168 1.805 5.150 1.00 91.06 94 ASN A CA 1
ATOM 744 C C . ASN A 1 94 ? 8.722 1.579 6.564 1.00 91.06 94 ASN A C 1
ATOM 746 O O . ASN A 1 94 ? 8.095 0.875 7.357 1.00 91.06 94 ASN A O 1
ATOM 750 N N . ALA A 1 95 ? 9.861 2.182 6.905 1.00 88.75 95 ALA A N 1
ATOM 751 C CA . ALA A 1 95 ? 10.397 2.140 8.262 1.00 88.75 95 ALA A CA 1
ATOM 752 C C . ALA A 1 95 ? 9.447 2.836 9.252 1.00 88.75 95 ALA A C 1
ATOM 754 O O . ALA A 1 95 ? 9.055 2.240 10.256 1.00 88.75 95 ALA A O 1
ATOM 755 N N . MET A 1 96 ? 8.979 4.041 8.915 1.00 87.88 96 MET A N 1
ATOM 756 C CA . MET A 1 96 ? 8.015 4.795 9.721 1.00 87.88 96 MET A CA 1
ATOM 757 C C . MET A 1 96 ? 6.697 4.033 9.918 1.00 87.88 96 MET A C 1
ATOM 759 O O . MET A 1 96 ? 6.190 3.958 11.034 1.00 87.88 96 MET A O 1
ATOM 763 N N . ALA A 1 97 ? 6.170 3.380 8.876 1.00 88.69 97 ALA A N 1
ATOM 764 C CA . ALA A 1 97 ? 4.932 2.595 8.954 1.00 88.69 97 ALA A CA 1
ATOM 765 C C . ALA A 1 97 ? 5.006 1.399 9.931 1.00 88.69 97 ALA A C 1
ATOM 767 O O . ALA A 1 97 ? 3.977 0.858 10.361 1.00 88.69 97 ALA A O 1
ATOM 768 N N . LYS A 1 98 ? 6.213 0.949 10.298 1.00 87.19 98 LYS A N 1
ATOM 769 C CA . LYS A 1 98 ? 6.393 -0.128 11.279 1.00 87.19 98 LYS A CA 1
ATOM 770 C C . LYS A 1 98 ? 6.285 0.364 12.720 1.00 87.19 98 LYS A C 1
ATOM 772 O O . LYS A 1 98 ? 5.893 -0.447 13.568 1.00 87.19 98 LYS A O 1
ATOM 777 N N . LEU A 1 99 ? 6.525 1.651 12.981 1.00 87.56 99 LEU A N 1
ATOM 778 C CA . LEU A 1 99 ? 6.478 2.229 14.323 1.00 87.56 99 LEU A CA 1
ATOM 779 C C . LEU A 1 99 ? 5.086 2.073 14.972 1.00 87.56 99 LEU A C 1
ATOM 781 O O . LEU A 1 99 ? 4.054 2.065 14.288 1.00 87.56 99 LEU A O 1
ATOM 785 N N . PRO A 1 100 ? 5.022 1.870 16.298 1.00 80.00 100 PRO A N 1
ATOM 786 C CA . PRO A 1 100 ? 3.760 1.838 17.026 1.00 80.00 100 PRO A CA 1
ATOM 787 C C . PRO A 1 100 ? 3.095 3.218 17.047 1.00 80.00 100 PRO A C 1
ATOM 789 O O . PRO A 1 100 ? 3.755 4.233 17.205 1.00 80.00 100 PRO A O 1
ATOM 792 N N . GLY A 1 101 ? 1.772 3.250 16.861 1.00 77.00 101 GLY A N 1
ATOM 793 C CA . GLY A 1 101 ? 0.969 4.477 16.931 1.00 77.00 101 GLY A CA 1
ATOM 794 C C . GLY A 1 101 ? 0.927 5.325 15.656 1.00 77.00 101 GLY A C 1
ATOM 795 O O . GLY A 1 101 ? -0.011 6.103 15.498 1.00 77.00 101 GLY A O 1
ATOM 796 N N . LEU A 1 102 ? 1.857 5.141 14.712 1.00 80.31 102 LEU A N 1
ATOM 797 C CA . LEU A 1 102 ? 1.875 5.928 13.480 1.00 80.31 102 LEU A CA 1
ATOM 798 C C . LEU A 1 102 ? 0.857 5.402 12.454 1.00 80.31 102 LEU A C 1
ATOM 800 O O . LEU A 1 102 ? 0.914 4.245 12.030 1.00 80.31 102 LEU A O 1
ATOM 804 N N . CYS A 1 103 ? -0.057 6.274 12.032 1.00 80.50 103 CYS A N 1
ATOM 805 C CA . CYS A 1 103 ? -0.926 6.074 10.873 1.00 80.50 103 CYS A CA 1
ATOM 806 C C . CYS A 1 103 ? -0.695 7.240 9.913 1.00 80.50 103 CYS A C 1
ATOM 808 O O . CYS A 1 103 ? -0.769 8.397 10.320 1.00 80.50 103 CYS A O 1
ATOM 810 N N . LEU A 1 104 ? -0.388 6.939 8.653 1.00 82.56 104 LEU A N 1
ATOM 811 C CA . LEU A 1 104 ? -0.186 7.974 7.641 1.00 82.56 104 LEU A CA 1
ATOM 812 C C . LEU A 1 104 ? -1.536 8.399 7.067 1.00 82.56 104 LEU A C 1
ATOM 814 O O . LEU A 1 104 ? -2.473 7.598 7.016 1.00 82.56 104 LEU A O 1
ATOM 818 N N . SER A 1 105 ? -1.638 9.657 6.631 1.00 83.75 105 SER A N 1
ATOM 819 C CA . SER A 1 105 ? -2.882 10.144 6.044 1.00 83.75 105 SER A CA 1
ATOM 820 C C . SER A 1 105 ? -3.210 9.363 4.762 1.00 83.75 105 SER A C 1
ATOM 822 O O . SER A 1 105 ? -2.306 9.044 3.977 1.00 83.75 105 SER A O 1
ATOM 824 N N . PRO A 1 106 ? -4.491 9.051 4.506 1.00 80.00 106 PRO A N 1
ATOM 825 C CA . PRO A 1 106 ? -4.881 8.316 3.305 1.00 80.00 106 PRO A CA 1
ATOM 826 C C . PRO A 1 106 ? -4.471 9.019 2.002 1.00 80.00 106 PRO A C 1
ATOM 828 O O . PRO A 1 106 ? -4.078 8.362 1.040 1.00 80.00 106 PRO A O 1
ATOM 831 N N . GLU A 1 107 ? -4.476 10.354 1.979 1.00 83.44 107 GLU A N 1
ATOM 832 C CA . GLU A 1 107 ? -3.993 11.144 0.840 1.00 83.44 107 GLU A CA 1
ATOM 833 C C . GLU A 1 107 ? -2.494 10.969 0.586 1.00 83.44 107 GLU A C 1
ATOM 835 O O . GLU A 1 107 ? -2.065 10.844 -0.564 1.00 83.44 107 GLU A O 1
ATOM 840 N N . PHE A 1 108 ? -1.685 10.943 1.650 1.00 84.38 108 PHE A N 1
ATOM 841 C CA . PHE A 1 108 ? -0.250 10.699 1.538 1.00 84.38 108 PHE A CA 1
ATOM 842 C C . PHE A 1 108 ? 0.021 9.295 0.982 1.00 84.38 108 PHE A C 1
ATOM 844 O O . PHE A 1 108 ? 0.849 9.129 0.083 1.00 84.38 108 PHE A O 1
ATOM 851 N N . LEU A 1 109 ? -0.725 8.293 1.457 1.00 81.00 109 LEU A N 1
ATOM 852 C CA . LEU A 1 109 ? -0.658 6.918 0.954 1.00 81.00 109 LEU A CA 1
ATOM 853 C C . LEU A 1 109 ? -1.076 6.822 -0.522 1.00 81.00 109 LEU A C 1
ATOM 855 O O . LEU A 1 109 ? -0.402 6.153 -1.308 1.00 81.00 109 LEU A O 1
ATOM 859 N N . GLY A 1 110 ? -2.130 7.539 -0.919 1.00 80.38 110 GLY A N 1
ATOM 860 C CA . GLY A 1 110 ? -2.574 7.623 -2.311 1.00 80.38 110 GLY A CA 1
ATOM 861 C C . GLY A 1 110 ? -1.498 8.198 -3.235 1.00 80.38 110 GLY A C 1
ATOM 862 O O . GLY A 1 110 ? -1.207 7.613 -4.277 1.00 80.38 110 GLY A O 1
ATOM 863 N N . ARG A 1 111 ? -0.818 9.281 -2.830 1.00 82.69 111 ARG A N 1
ATOM 864 C CA . ARG A 1 111 ? 0.301 9.849 -3.612 1.00 82.69 111 ARG A CA 1
ATOM 865 C C . ARG A 1 111 ? 1.445 8.855 -3.792 1.00 82.69 111 ARG A C 1
ATOM 867 O O . ARG A 1 111 ? 2.041 8.810 -4.865 1.00 82.69 111 ARG A O 1
ATOM 874 N N . ARG A 1 112 ? 1.732 8.028 -2.782 1.00 82.44 112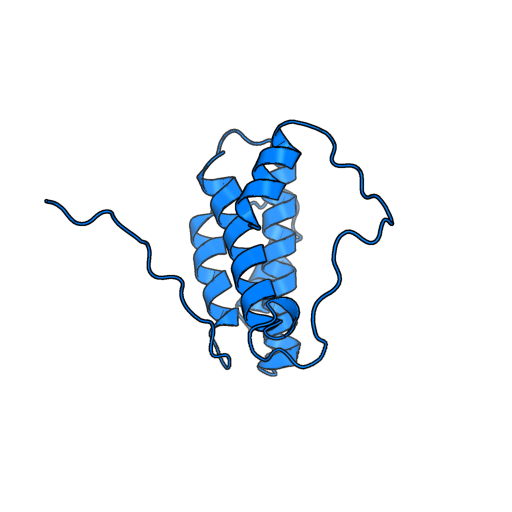 ARG A N 1
ATOM 875 C CA . ARG A 1 112 ? 2.782 6.999 -2.866 1.00 82.44 112 ARG A CA 1
ATOM 876 C C . ARG A 1 112 ? 2.449 5.859 -3.821 1.00 82.44 112 ARG A C 1
ATOM 878 O O . ARG A 1 112 ? 3.373 5.210 -4.294 1.00 82.44 112 ARG A O 1
ATOM 885 N N . CYS A 1 113 ? 1.184 5.672 -4.194 1.00 80.06 113 CYS A N 1
ATOM 886 C CA . CYS A 1 113 ? 0.817 4.719 -5.242 1.00 80.06 113 CYS A CA 1
ATOM 887 C C . CYS A 1 113 ? 1.327 5.145 -6.632 1.00 80.06 113 CYS A C 1
ATOM 889 O O . CYS A 1 113 ? 1.466 4.300 -7.510 1.00 80.06 113 CYS A O 1
ATOM 891 N N . ARG A 1 114 ? 1.696 6.419 -6.837 1.00 81.62 114 ARG A N 1
ATOM 892 C CA . ARG A 1 114 ? 2.271 6.872 -8.114 1.00 81.62 114 ARG A CA 1
ATOM 893 C C . ARG A 1 114 ? 3.607 6.212 -8.450 1.00 81.62 114 ARG A C 1
ATOM 895 O O . ARG A 1 114 ? 3.948 6.158 -9.621 1.00 81.62 114 ARG A O 1
ATOM 902 N N . ILE A 1 115 ? 4.324 5.650 -7.471 1.00 80.81 115 ILE A N 1
ATOM 903 C CA . ILE A 1 115 ? 5.583 4.946 -7.747 1.00 80.81 115 ILE A CA 1
ATOM 904 C C . ILE A 1 115 ? 5.393 3.719 -8.648 1.00 80.81 115 ILE A C 1
ATOM 906 O O . ILE A 1 115 ? 6.305 3.346 -9.371 1.00 80.81 115 ILE A O 1
ATOM 910 N N . PHE A 1 116 ? 4.201 3.113 -8.650 1.00 79.38 116 PHE A N 1
ATOM 911 C CA . PHE A 1 116 ? 3.886 2.001 -9.552 1.00 79.38 116 PHE A CA 1
ATOM 912 C C . PHE A 1 116 ? 3.704 2.454 -11.010 1.00 79.38 116 PHE A C 1
ATOM 914 O O . PHE A 1 116 ? 3.670 1.614 -11.901 1.00 79.38 116 PHE A O 1
ATOM 921 N N . LEU A 1 117 ? 3.567 3.763 -11.249 1.00 77.62 117 LEU A N 1
ATOM 922 C CA . LEU A 1 117 ? 3.520 4.360 -12.586 1.00 77.62 117 LEU A CA 1
ATOM 923 C C . LEU A 1 117 ? 4.933 4.658 -13.115 1.00 77.62 117 LEU A C 1
ATOM 925 O O . LEU A 1 117 ? 5.117 4.831 -14.316 1.00 77.62 117 LEU A O 1
ATOM 929 N N . GLU A 1 118 ? 5.939 4.714 -12.235 1.00 70.19 118 GLU A N 1
ATOM 930 C CA . GLU A 1 118 ? 7.337 4.841 -12.644 1.00 70.19 118 GLU A CA 1
ATOM 931 C C . GLU A 1 118 ? 7.776 3.511 -13.287 1.00 70.19 118 GLU A C 1
ATOM 933 O O . GLU A 1 118 ? 7.664 2.453 -12.668 1.00 70.19 118 GLU A O 1
ATOM 938 N N . ASN A 1 119 ? 8.252 3.572 -14.536 1.00 62.31 119 ASN A N 1
ATOM 939 C CA . ASN A 1 119 ? 8.647 2.443 -15.399 1.00 62.31 119 ASN A CA 1
ATOM 940 C C . ASN A 1 119 ? 7.537 1.516 -15.932 1.00 62.31 119 ASN A C 1
ATOM 942 O O . ASN A 1 119 ? 7.858 0.530 -16.595 1.00 62.31 119 ASN A O 1
ATOM 946 N N . ALA A 1 120 ? 6.249 1.818 -15.739 1.00 60.69 120 ALA A N 1
ATOM 947 C CA . ALA A 1 120 ? 5.179 0.963 -16.257 1.00 60.69 120 ALA A CA 1
ATOM 948 C C . ALA A 1 120 ? 4.044 1.734 -16.934 1.00 60.69 120 ALA A C 1
ATOM 950 O O . ALA A 1 120 ? 3.529 2.721 -16.411 1.00 60.69 120 ALA A O 1
ATOM 951 N N . GLN A 1 121 ? 3.590 1.220 -18.081 1.00 56.56 121 GLN A N 1
ATOM 952 C CA . GLN A 1 121 ? 2.3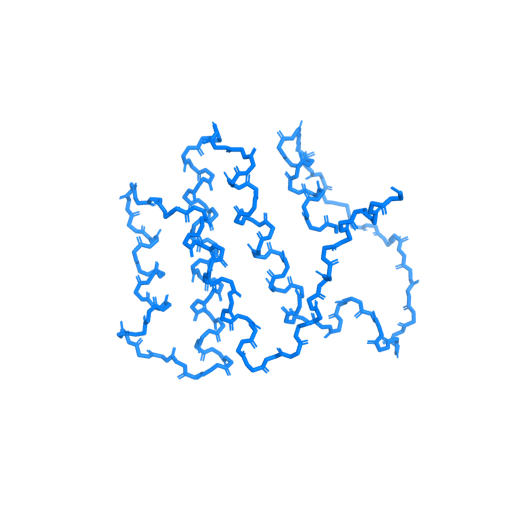47 1.666 -18.706 1.00 56.56 121 GLN A CA 1
ATOM 953 C C . GLN A 1 121 ? 1.154 1.103 -17.927 1.00 56.56 121 GLN A C 1
ATOM 955 O O . GLN A 1 121 ? 0.641 0.014 -18.199 1.00 56.56 121 GLN A O 1
ATOM 960 N N . VAL A 1 122 ? 0.710 1.851 -16.923 1.00 58.00 122 VAL A N 1
ATOM 961 C CA . VAL A 1 122 ? -0.577 1.605 -16.273 1.00 58.00 122 VAL A CA 1
ATOM 962 C C . VAL A 1 122 ? -1.646 2.338 -17.073 1.00 58.00 122 VAL A C 1
ATOM 964 O O . VAL A 1 122 ? -1.568 3.553 -17.258 1.00 58.00 122 VAL A O 1
ATOM 967 N N . ARG A 1 123 ? -2.658 1.609 -17.556 1.00 58.72 123 ARG A N 1
ATOM 968 C CA . ARG A 1 123 ? -3.843 2.238 -18.147 1.00 58.72 123 ARG A CA 1
ATOM 969 C C . ARG A 1 123 ? -4.573 2.966 -17.018 1.00 58.72 123 ARG A C 1
ATOM 971 O O . ARG A 1 123 ? -5.165 2.322 -16.155 1.00 58.72 123 ARG A O 1
ATOM 978 N N . LEU A 1 124 ? -4.500 4.294 -16.995 1.00 56.78 124 LEU A N 1
ATOM 979 C CA . LEU A 1 124 ? -5.332 5.092 -16.102 1.00 56.78 124 LEU A CA 1
ATOM 980 C C . LEU A 1 124 ? -6.775 4.933 -16.581 1.00 56.78 124 LEU A C 1
ATOM 982 O O . LEU A 1 124 ? -7.105 5.316 -17.701 1.00 56.78 124 LEU A O 1
ATOM 986 N N . VAL A 1 125 ? -7.626 4.324 -15.757 1.00 52.38 125 VAL A N 1
ATOM 987 C CA . VAL A 1 125 ? -9.072 4.359 -15.986 1.00 52.38 125 VAL A CA 1
ATOM 988 C C . VAL A 1 125 ? -9.475 5.829 -15.883 1.00 52.38 125 VAL A C 1
ATOM 990 O O . VAL A 1 125 ? -9.364 6.413 -14.807 1.00 52.38 125 VAL A O 1
ATOM 993 N N . GLN A 1 126 ? -9.857 6.445 -17.006 1.00 43.94 126 GLN A N 1
ATOM 994 C CA . GLN A 1 126 ?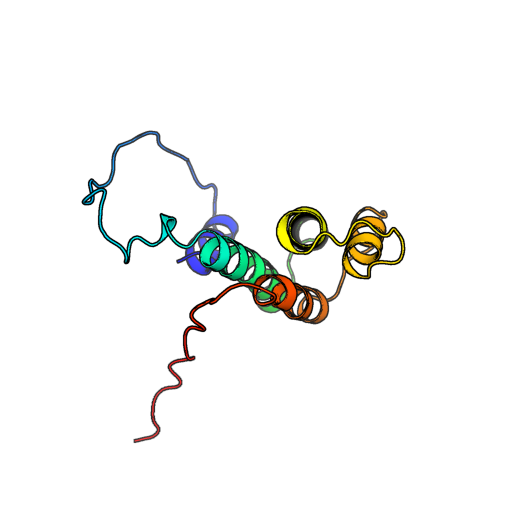 -10.498 7.758 -16.996 1.00 43.94 126 GLN A CA 1
ATOM 995 C C . GLN A 1 126 ? -11.738 7.654 -16.106 1.00 43.94 126 GLN A C 1
ATOM 997 O O . GLN A 1 126 ? -12.565 6.764 -16.315 1.00 43.94 126 GLN A O 1
ATOM 1002 N N . ASP A 1 127 ? -11.841 8.527 -15.100 1.00 42.91 127 ASP A N 1
ATOM 1003 C CA . ASP A 1 127 ? -13.089 8.704 -14.365 1.00 42.91 127 ASP A CA 1
ATOM 1004 C C . ASP A 1 127 ? -14.169 9.026 -15.400 1.00 42.91 127 ASP A C 1
ATOM 1006 O O . ASP A 1 127 ? -14.122 10.057 -16.073 1.00 42.91 127 ASP A O 1
ATOM 1010 N N . GLN A 1 128 ? -15.125 8.112 -15.556 1.00 42.22 128 GLN A N 1
ATOM 1011 C CA . GLN A 1 128 ? -16.370 8.396 -16.249 1.00 42.22 128 GLN A CA 1
ATOM 1012 C C . GLN A 1 128 ? -17.183 9.323 -15.343 1.00 42.22 128 GLN A C 1
ATOM 1014 O O . GLN A 1 128 ? -18.100 8.895 -14.646 1.00 42.22 128 GLN A O 1
ATOM 1019 N N . SER A 1 129 ? -16.812 10.601 -15.314 1.00 38.00 129 SER A N 1
ATOM 1020 C CA . SER A 1 129 ? -17.742 11.652 -14.921 1.00 38.00 129 SER A CA 1
ATOM 1021 C C . SER A 1 129 ? -18.878 11.641 -15.949 1.00 38.00 129 SER A C 1
ATOM 1023 O O . SER A 1 129 ? -18.587 11.663 -17.149 1.00 38.00 129 SER A O 1
ATOM 1025 N N . PRO A 1 130 ? -20.155 11.562 -15.536 1.00 48.66 130 PRO A N 1
ATOM 1026 C CA . PRO A 1 130 ? -21.257 11.635 -16.482 1.00 48.66 130 PRO A CA 1
ATOM 1027 C C . PRO A 1 130 ? -21.178 12.978 -17.213 1.00 48.66 130 PRO A C 1
ATOM 1029 O O . PRO A 1 130 ? -20.998 14.026 -16.593 1.00 48.66 130 PRO A O 1
ATOM 1032 N N . SER A 1 131 ? -21.253 12.920 -18.541 1.00 39.28 131 SER A N 1
ATOM 1033 C CA . SER A 1 131 ? -21.32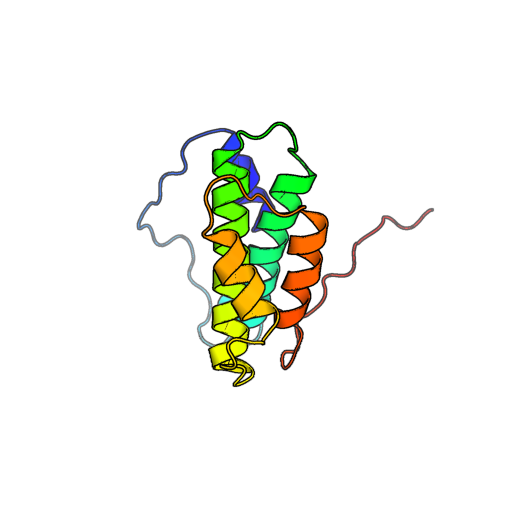9 14.103 -19.394 1.00 39.28 131 SER A CA 1
ATOM 1034 C C . SER A 1 131 ? -22.536 14.945 -18.957 1.00 39.28 131 SER A C 1
ATOM 1036 O O . SER A 1 131 ? -23.614 14.365 -18.792 1.00 39.28 131 SER A O 1
ATOM 1038 N N . PRO A 1 132 ? -22.393 16.263 -18.730 1.00 51.09 132 PRO A N 1
ATOM 1039 C CA . PRO A 1 132 ? -23.554 17.114 -18.538 1.00 51.09 132 PRO A CA 1
ATOM 1040 C C . PRO A 1 132 ? -24.293 17.181 -19.879 1.00 51.09 132 PRO A C 1
ATOM 1042 O O . PRO A 1 132 ? -23.732 17.641 -20.874 1.00 51.09 132 PRO A O 1
ATOM 1045 N N . GLY A 1 133 ? -25.502 16.621 -19.903 1.00 59.34 133 GLY A N 1
ATOM 1046 C CA . GLY A 1 133 ? -26.466 16.827 -20.983 1.00 59.34 133 GLY A CA 1
ATOM 1047 C C . GLY A 1 133 ? -27.118 18.198 -20.908 1.00 59.34 133 GLY A C 1
ATOM 1048 O O . GLY A 1 133 ? -27.025 18.840 -19.835 1.00 59.34 133 GLY A O 1
#

Radius of gyration: 16.89 Å; chains: 1; bounding box: 46×41×42 Å

Foldseek 3Di:
DLLVVVVVVVVDDDDDDPDDPDDDDPPPPPPPVNPVLLVLLVNLLSLLVSCVVCVVDDVVSLLVSQLVLLVSLLVCCCPVVVPPDCPDPSNVSNVQSVDPPDGDRSVVSNVSSCSSVVPDPHPPDPPPPPDDD